Protein AF-A0A2A4ITS2-F1 (afdb_monomer_lite)

Radius of gyration: 36.21 Å; chains: 1; bounding box: 55×31×112 Å

Secondary structure (DSSP, 8-state):
-HHHHHHHHHHHHHHHHHHHHHHS-S--HHHHHHHHHHHHHHHHHHHHHHHHHHHHS---HHHHHHTT-SS-----TT-SS-EEEEEEEETTHHHHHHHHHHHTTSSSEEEEEEEEE-HHHHHHHHHH--TTT-

pLDDT: mean 72.07, std 15.52, range [45.81, 93.12]

Organism: Heliothis virescens (NCBI:txid7102)

Sequence (134 aa):
MKTKSFLLFSTSVFAISIFLIVFHSQPPQSIQSIVTQTHQHIKDFQENLRDVQENHLVQEEQYARLLGLDGRQELWHNTTLPALVTYARGDAHAQAVGFVLAAAKLPYTVLLYNVGLKPYSLGVVSNYCNSSKC

Structure (mmCIF, N/CA/C/O backbone):
data_AF-A0A2A4ITS2-F1
#
_entry.id   AF-A0A2A4ITS2-F1
#
loop_
_atom_site.group_PDB
_atom_site.id
_atom_site.type_symbol
_atom_site.label_atom_id
_atom_si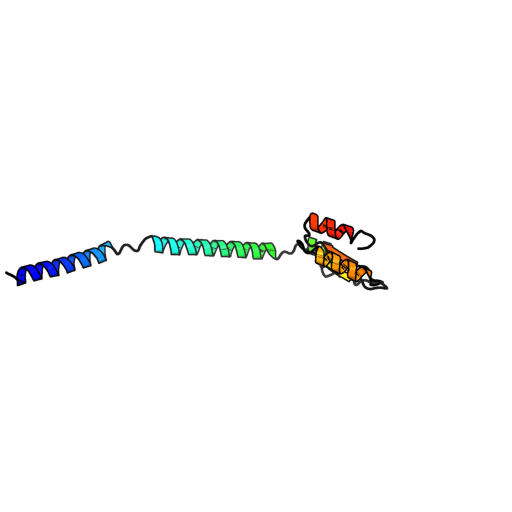te.label_alt_id
_atom_site.label_comp_id
_atom_site.label_asym_id
_atom_site.label_entity_id
_atom_site.label_seq_id
_atom_site.pdbx_PDB_ins_code
_atom_site.Cartn_x
_atom_site.Cartn_y
_atom_site.Cartn_z
_atom_site.occupancy
_atom_site.B_iso_or_equiv
_atom_site.auth_seq_id
_atom_site.auth_comp_id
_atom_site.auth_asym_id
_atom_site.auth_atom_id
_atom_site.pdbx_PDB_model_num
ATOM 1 N N . MET A 1 1 ? -32.119 -7.407 88.720 1.00 53.12 1 MET A N 1
ATOM 2 C CA . MET A 1 1 ? -32.390 -6.444 87.622 1.00 53.12 1 MET A CA 1
ATOM 3 C C . MET A 1 1 ? -31.419 -6.559 86.440 1.00 53.12 1 MET A C 1
ATOM 5 O O . MET A 1 1 ? -31.870 -6.385 85.320 1.00 53.12 1 MET A O 1
ATOM 9 N N . LYS A 1 2 ? -30.134 -6.908 86.636 1.00 57.84 2 LYS A N 1
ATOM 10 C CA . LYS A 1 2 ? -29.120 -6.925 85.558 1.00 57.84 2 LYS A CA 1
ATOM 11 C C . LYS A 1 2 ? -29.331 -7.970 84.441 1.00 57.84 2 LYS A C 1
ATOM 13 O O . LYS A 1 2 ? -29.087 -7.662 83.283 1.00 57.84 2 LYS A O 1
ATOM 18 N N . THR A 1 3 ? -29.835 -9.168 84.746 1.00 62.78 3 THR A N 1
ATOM 19 C CA . THR A 1 3 ? -30.018 -10.238 83.740 1.00 62.78 3 THR A CA 1
ATOM 20 C C . THR A 1 3 ? -31.201 -10.005 82.797 1.00 62.78 3 THR A C 1
ATOM 22 O O . THR A 1 3 ? -31.138 -10.401 81.640 1.00 62.78 3 THR A O 1
ATOM 25 N N . LYS A 1 4 ? -32.252 -9.302 83.247 1.00 65.62 4 LYS A N 1
ATOM 26 C CA . LYS A 1 4 ? -33.430 -8.982 82.420 1.00 65.62 4 LYS A CA 1
ATOM 27 C C . LYS A 1 4 ? -33.102 -7.972 81.312 1.00 65.62 4 LYS A C 1
ATOM 29 O O . LYS A 1 4 ? -33.513 -8.177 80.177 1.00 65.62 4 LYS A O 1
ATOM 34 N N . SER A 1 5 ? -32.308 -6.938 81.609 1.00 69.75 5 SER A N 1
ATOM 35 C CA . SER A 1 5 ? -31.832 -5.996 80.581 1.00 69.75 5 SER A CA 1
ATOM 36 C C . SER A 1 5 ? -30.888 -6.654 79.578 1.00 69.75 5 SER A C 1
ATOM 38 O O . SER A 1 5 ? -30.948 -6.331 78.398 1.00 69.75 5 SER A O 1
ATOM 40 N N . PHE A 1 6 ? -30.053 -7.599 80.018 1.00 73.06 6 PHE A N 1
ATOM 41 C CA . PHE A 1 6 ? -29.128 -8.295 79.122 1.00 73.06 6 PHE A CA 1
ATOM 42 C C . PHE A 1 6 ? -29.864 -9.213 78.133 1.00 73.06 6 PHE A C 1
ATOM 44 O O . PHE A 1 6 ? -29.527 -9.262 76.952 1.00 73.06 6 PHE A O 1
ATOM 51 N N . LEU A 1 7 ? -30.923 -9.883 78.599 1.00 79.25 7 LEU A N 1
ATOM 52 C CA . LEU A 1 7 ? -31.764 -10.756 77.775 1.00 79.25 7 LEU A CA 1
ATOM 53 C C . LEU A 1 7 ? -32.572 -9.950 76.739 1.00 79.25 7 LEU A C 1
ATOM 55 O O . LEU A 1 7 ? -32.652 -10.339 75.575 1.00 79.25 7 LEU A O 1
ATOM 59 N N . LEU A 1 8 ? -33.092 -8.778 77.124 1.00 78.50 8 LEU A N 1
ATOM 60 C CA . LEU A 1 8 ? -33.771 -7.857 76.201 1.00 78.50 8 LEU A CA 1
ATOM 61 C C . LEU A 1 8 ? -32.818 -7.263 75.154 1.00 78.50 8 LEU A C 1
ATOM 63 O O . LEU A 1 8 ? -33.183 -7.122 73.990 1.00 78.50 8 LEU A O 1
ATOM 67 N N . PHE A 1 9 ? -31.580 -6.953 75.542 1.00 82.12 9 PHE A N 1
ATOM 68 C CA . PHE A 1 9 ? -30.589 -6.435 74.603 1.00 82.12 9 PHE A CA 1
ATOM 69 C C . PHE A 1 9 ? -30.161 -7.503 73.588 1.00 82.12 9 PHE A C 1
ATOM 71 O O . PHE A 1 9 ? -30.144 -7.246 72.388 1.00 82.12 9 PHE A O 1
ATOM 78 N N . SER A 1 10 ? -29.892 -8.728 74.052 1.00 83.25 10 SER A N 1
ATOM 79 C CA . SER A 1 10 ? -29.517 -9.844 73.176 1.00 83.25 10 SER A CA 1
ATOM 80 C C . SER A 1 10 ? -30.631 -10.200 72.186 1.00 83.25 10 SER A C 1
ATOM 82 O O . SER A 1 10 ? -30.368 -10.335 70.992 1.00 83.25 10 SER A O 1
ATOM 84 N N . THR A 1 11 ? -31.882 -10.271 72.646 1.00 84.56 11 THR A N 1
ATOM 85 C CA . THR A 1 11 ? -33.031 -10.556 71.768 1.00 84.56 11 THR A CA 1
ATOM 86 C C . THR A 1 11 ? -33.282 -9.445 70.748 1.00 84.56 11 THR A C 1
ATOM 88 O O . THR A 1 11 ? -33.585 -9.749 69.598 1.00 84.56 11 THR A O 1
ATOM 91 N N . SER A 1 12 ? -33.070 -8.178 71.117 1.00 84.75 12 SER A N 1
ATOM 92 C CA . SER A 1 12 ? -33.147 -7.043 70.187 1.00 84.75 12 SER A CA 1
ATOM 93 C C . SER A 1 12 ? -32.093 -7.124 69.076 1.00 84.75 12 SER A C 1
ATOM 95 O O . SER A 1 12 ? -32.421 -6.995 67.897 1.00 84.75 12 SER A O 1
ATOM 97 N N . VAL A 1 13 ? -30.836 -7.432 69.419 1.00 88.38 13 VAL A N 1
ATOM 98 C CA . VAL A 1 13 ? -29.755 -7.584 68.427 1.00 88.38 13 VAL A CA 1
ATOM 99 C C . VAL A 1 13 ? -30.038 -8.747 67.470 1.00 88.38 13 VAL A C 1
ATOM 101 O O . VAL A 1 13 ? -29.841 -8.607 66.261 1.00 88.38 13 VAL A O 1
ATOM 104 N N . PHE A 1 14 ? -30.556 -9.870 67.978 1.00 87.94 14 PHE A N 1
ATOM 105 C CA . PHE A 1 14 ? -30.977 -11.002 67.145 1.00 87.94 14 PHE A CA 1
ATOM 106 C C . PHE A 1 14 ? -32.162 -10.654 66.233 1.00 87.94 14 PHE A C 1
ATOM 108 O O . PHE A 1 14 ? -32.155 -10.998 65.054 1.00 87.94 14 PHE A O 1
ATOM 115 N N . ALA A 1 15 ? -33.158 -9.927 66.738 1.00 86.12 15 ALA A N 1
ATOM 116 C CA . ALA A 1 15 ? -34.300 -9.507 65.932 1.00 86.12 15 ALA A CA 1
ATOM 117 C C . ALA A 1 15 ? -33.880 -8.553 64.803 1.00 86.12 15 ALA A C 1
ATOM 119 O O . ALA A 1 15 ? -34.291 -8.743 63.661 1.00 86.12 15 ALA A O 1
ATOM 120 N N . ILE A 1 16 ? -33.016 -7.575 65.094 1.00 85.94 16 ILE A N 1
ATOM 121 C CA . ILE A 1 16 ? -32.507 -6.617 64.100 1.00 85.94 16 ILE A CA 1
ATOM 122 C C . ILE A 1 16 ? -31.652 -7.323 63.043 1.00 85.94 16 ILE A C 1
ATOM 124 O O . ILE A 1 16 ? -31.780 -7.026 61.861 1.00 85.94 16 ILE A O 1
ATOM 128 N N . SER A 1 17 ? -30.810 -8.280 63.434 1.00 83.12 17 SER A N 1
ATOM 129 C CA . SER A 1 17 ? -29.986 -9.034 62.478 1.00 83.12 17 SER A CA 1
ATOM 130 C C . SER A 1 17 ? -30.824 -9.933 61.565 1.00 83.12 17 SER A C 1
ATOM 132 O O . SER A 1 17 ? -30.581 -9.952 60.360 1.00 83.12 17 SER A O 1
ATOM 134 N N . ILE A 1 18 ? -31.864 -10.593 62.085 1.00 83.81 18 ILE A N 1
ATOM 135 C CA . ILE A 1 18 ? -32.823 -11.340 61.255 1.00 83.81 18 ILE A CA 1
ATOM 136 C C . ILE A 1 18 ? -33.586 -10.391 60.323 1.00 83.81 18 ILE A C 1
ATOM 138 O O . ILE A 1 18 ? -33.736 -10.685 59.139 1.00 83.81 18 ILE A O 1
ATOM 142 N N . PHE A 1 19 ? -34.024 -9.235 60.827 1.00 81.94 19 PHE A N 1
ATOM 143 C CA . PHE A 1 19 ? -34.727 -8.234 60.026 1.00 81.94 19 PHE A CA 1
ATOM 144 C C . PHE A 1 19 ? -33.843 -7.714 58.887 1.00 81.94 19 PHE A C 1
ATOM 146 O O . PHE A 1 19 ? -34.289 -7.646 57.747 1.00 81.94 19 PHE A O 1
ATOM 153 N N . LEU A 1 20 ? -32.564 -7.437 59.154 1.00 78.75 20 LEU A N 1
ATOM 154 C CA . LEU A 1 20 ? -31.613 -7.066 58.111 1.00 78.75 20 LEU A CA 1
ATOM 155 C C . LEU A 1 20 ? -31.426 -8.197 57.099 1.00 78.75 20 LEU A C 1
ATOM 157 O O . LEU A 1 20 ? -31.495 -7.930 55.914 1.00 78.75 20 LEU A O 1
ATOM 161 N N . ILE A 1 21 ? -31.276 -9.458 57.503 1.00 78.88 21 ILE A N 1
ATOM 16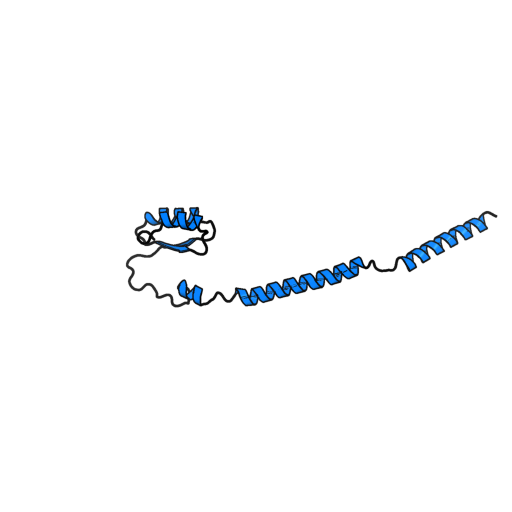2 C CA . ILE A 1 21 ? -31.113 -10.560 56.537 1.00 78.88 21 ILE A CA 1
ATOM 163 C C . ILE A 1 21 ? -32.353 -10.715 55.640 1.00 78.88 21 ILE A C 1
ATOM 165 O O . ILE A 1 21 ? -32.206 -10.895 54.432 1.00 78.88 21 ILE A O 1
ATOM 169 N N . VAL A 1 22 ? -33.562 -10.602 56.198 1.00 73.94 22 VAL A N 1
ATOM 170 C CA . VAL A 1 22 ? -34.829 -10.753 55.454 1.00 73.94 22 VAL A CA 1
ATOM 171 C C . VAL A 1 22 ? -35.117 -9.552 54.545 1.00 73.94 22 VAL A C 1
ATOM 173 O O . VAL A 1 22 ? -35.569 -9.736 53.419 1.00 73.94 22 VAL A O 1
ATOM 176 N N . PHE A 1 23 ? -34.831 -8.324 54.984 1.00 65.62 23 PHE A N 1
ATOM 177 C CA . PHE A 1 23 ? -35.049 -7.126 54.159 1.00 65.62 23 PHE A CA 1
ATOM 178 C C . PHE A 1 23 ? -33.894 -6.835 53.188 1.00 65.62 23 PHE A C 1
ATOM 180 O O . PHE A 1 23 ? -34.109 -6.185 52.168 1.00 65.62 23 PHE A O 1
ATOM 187 N N . HIS A 1 24 ? -32.685 -7.331 53.460 1.00 57.47 24 HIS A N 1
ATOM 188 C CA . HIS A 1 24 ? -31.511 -7.188 52.588 1.00 57.47 24 HIS A CA 1
ATOM 189 C C . HIS A 1 24 ? -31.359 -8.351 51.593 1.00 57.47 24 HIS A C 1
ATOM 191 O O . HIS A 1 24 ? -30.449 -8.337 50.770 1.00 57.47 24 HIS A O 1
ATOM 197 N N . SER A 1 25 ? -32.264 -9.338 51.614 1.00 53.00 25 SER A N 1
ATOM 198 C CA . SER A 1 25 ? -32.375 -10.384 50.585 1.00 53.00 25 SER A CA 1
ATOM 199 C C . SER A 1 25 ? -33.240 -9.955 49.391 1.00 53.00 25 SER A C 1
ATOM 201 O O . SER A 1 25 ? -33.873 -10.773 48.729 1.00 53.00 25 SER A O 1
ATOM 203 N N . GLN A 1 26 ? -33.216 -8.666 49.045 1.00 53.88 26 GLN A N 1
ATOM 204 C CA . GLN A 1 26 ? -33.399 -8.278 47.651 1.00 53.88 26 GLN A CA 1
ATOM 205 C C . GLN A 1 26 ? -32.051 -8.498 46.959 1.00 53.88 26 GLN A C 1
ATOM 207 O O . GLN A 1 26 ? -31.105 -7.775 47.279 1.00 53.88 26 GLN A O 1
ATOM 212 N N . PRO A 1 27 ? -31.905 -9.484 46.048 1.00 54.50 27 PRO A N 1
ATOM 213 C CA . PRO A 1 27 ? -30.703 -9.542 45.233 1.00 54.50 27 PRO A CA 1
ATOM 214 C C . PRO A 1 27 ? -30.554 -8.168 44.569 1.00 54.50 27 PRO A C 1
ATOM 216 O O . PRO A 1 27 ? -31.534 -7.668 44.005 1.00 54.50 27 PRO A O 1
ATOM 219 N N . PRO A 1 28 ? -29.389 -7.511 44.685 1.00 50.19 28 PRO A N 1
ATOM 220 C CA . PRO A 1 28 ? -29.212 -6.193 44.111 1.00 50.19 28 PRO A CA 1
ATOM 221 C C . PRO A 1 28 ? -29.514 -6.307 42.617 1.00 50.19 28 PRO A C 1
ATOM 223 O O . PRO A 1 28 ? -28.876 -7.082 41.900 1.00 50.19 28 PRO A O 1
ATOM 226 N N . GLN A 1 29 ? -30.523 -5.562 42.156 1.00 52.72 29 GLN A N 1
ATOM 227 C CA . GLN A 1 29 ? -31.006 -5.591 40.769 1.00 52.72 29 GLN A CA 1
ATOM 228 C C . GLN A 1 29 ? -29.895 -5.302 39.742 1.00 52.72 29 GLN A C 1
ATOM 230 O O . GLN A 1 29 ? -30.048 -5.603 38.561 1.00 52.72 29 GLN A O 1
ATOM 235 N N . SER A 1 30 ? -28.751 -4.786 40.200 1.00 51.03 30 SER A N 1
ATOM 236 C CA . SER A 1 30 ? -27.536 -4.587 39.418 1.00 51.03 30 SER A CA 1
ATOM 237 C C . SER A 1 30 ? -26.887 -5.883 38.925 1.00 51.03 30 SER A C 1
ATOM 239 O O . SER A 1 30 ? -26.354 -5.890 37.825 1.00 51.03 30 SER A O 1
ATOM 241 N N . ILE A 1 31 ? -26.925 -6.997 39.668 1.00 49.94 31 ILE A N 1
ATOM 242 C CA . ILE A 1 31 ? -26.290 -8.248 39.198 1.00 49.94 31 ILE A CA 1
ATOM 243 C C . ILE A 1 31 ? -27.166 -8.931 38.145 1.00 49.94 31 ILE A C 1
ATOM 245 O O . ILE A 1 31 ? -26.650 -9.490 37.179 1.00 49.94 31 ILE A O 1
ATOM 249 N N . GLN A 1 32 ? -28.491 -8.834 38.282 1.00 48.28 32 GLN A N 1
ATOM 250 C CA . GLN A 1 32 ? -29.410 -9.314 37.253 1.00 48.28 32 GLN A CA 1
ATOM 251 C C . GLN A 1 32 ? -29.277 -8.489 35.972 1.00 48.28 32 GLN A C 1
ATOM 253 O O . GLN A 1 32 ? -29.159 -9.093 34.909 1.00 48.28 32 GLN A O 1
ATOM 258 N N . SER A 1 33 ? -29.187 -7.153 36.066 1.00 54.03 33 SER A N 1
ATOM 259 C CA . SER A 1 33 ? -28.976 -6.309 34.886 1.00 54.03 33 SER A CA 1
ATOM 260 C C . SER A 1 33 ? -27.620 -6.562 34.232 1.00 54.03 33 SER A C 1
ATOM 262 O O . SER A 1 33 ? -27.583 -6.727 33.018 1.00 54.03 33 SER A O 1
ATOM 264 N N . ILE A 1 34 ? -26.534 -6.704 35.004 1.00 54.44 34 ILE A N 1
ATOM 265 C CA . ILE A 1 34 ? -25.200 -7.013 34.469 1.00 54.44 34 ILE A CA 1
ATOM 266 C C . ILE A 1 34 ? -25.228 -8.342 33.709 1.00 54.44 34 ILE A C 1
ATOM 268 O O . ILE A 1 34 ? -24.830 -8.371 32.554 1.00 54.44 34 ILE A O 1
ATOM 272 N N . VAL A 1 35 ? -25.762 -9.427 34.277 1.00 55.12 35 VAL A N 1
ATOM 273 C CA . VAL A 1 35 ? -25.762 -10.733 33.588 1.00 55.12 35 VAL A CA 1
ATOM 274 C C . VAL A 1 35 ? -26.657 -10.729 32.340 1.00 55.12 35 VAL A C 1
ATOM 276 O O . VAL A 1 35 ? -26.285 -11.319 31.324 1.00 55.12 35 VAL A O 1
ATOM 279 N N . THR A 1 36 ? -27.789 -10.018 32.360 1.00 55.25 36 THR A N 1
ATOM 280 C CA . THR A 1 36 ? -28.633 -9.875 31.159 1.00 55.25 36 THR A CA 1
ATOM 281 C C . THR A 1 36 ? -28.006 -8.980 30.091 1.00 55.25 36 THR A C 1
ATOM 283 O O . THR A 1 36 ? -28.105 -9.285 28.903 1.00 55.25 36 THR A O 1
ATOM 286 N N . GLN A 1 37 ? -27.312 -7.917 30.498 1.00 55.22 37 GLN A N 1
ATOM 287 C CA . GLN A 1 37 ? -26.718 -6.939 29.592 1.00 55.22 37 GLN A CA 1
ATOM 288 C C . GLN A 1 37 ? -25.438 -7.493 28.945 1.00 55.22 37 GLN A C 1
ATOM 290 O O . GLN A 1 37 ? -25.229 -7.279 27.753 1.00 55.22 37 GLN A O 1
ATOM 295 N N . THR A 1 38 ? -24.637 -8.307 29.649 1.00 60.34 38 THR A N 1
ATOM 296 C CA . THR A 1 38 ? -23.482 -8.991 29.037 1.00 60.34 38 THR A CA 1
ATOM 297 C C . THR A 1 38 ? -23.908 -10.083 28.054 1.00 60.34 38 THR A C 1
ATOM 299 O O . THR A 1 38 ? -23.253 -10.257 27.030 1.00 60.34 38 THR A O 1
ATOM 302 N N . HIS A 1 39 ? -25.002 -10.813 28.315 1.00 57.56 39 HIS A N 1
ATOM 303 C CA . HIS A 1 39 ? -25.453 -11.873 27.404 1.00 57.56 39 HIS A CA 1
ATOM 304 C C . HIS A 1 39 ? -25.937 -11.312 26.060 1.00 57.56 39 HIS A C 1
ATOM 306 O O . HIS A 1 39 ? -25.603 -11.861 25.012 1.00 57.56 39 HIS A O 1
ATOM 312 N N . GLN A 1 40 ? -26.661 -10.190 26.085 1.00 61.50 40 GLN A N 1
ATOM 313 C CA . GLN A 1 40 ? -27.077 -9.494 24.865 1.00 61.50 40 GLN A CA 1
ATOM 314 C C . GLN A 1 40 ? -25.869 -8.953 24.093 1.00 61.50 40 GLN A C 1
ATOM 316 O O . GL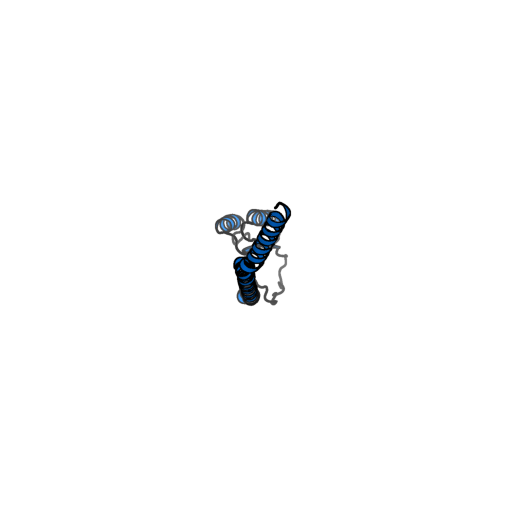N A 1 40 ? -25.757 -9.187 22.896 1.00 61.50 40 GLN A O 1
ATOM 321 N N . HIS A 1 41 ? -24.905 -8.340 24.786 1.00 60.38 41 HIS A N 1
ATOM 322 C CA . HIS A 1 41 ? -23.727 -7.761 24.137 1.00 60.38 41 HIS A CA 1
ATOM 323 C C . HIS A 1 41 ? -22.796 -8.818 23.512 1.00 60.38 41 HIS A C 1
ATOM 325 O O . HIS A 1 41 ? -22.221 -8.590 22.451 1.00 60.38 41 HIS A O 1
ATOM 331 N N . ILE A 1 42 ? -22.663 -9.995 24.137 1.00 71.00 42 ILE A N 1
ATOM 332 C CA . ILE A 1 42 ? -21.896 -11.119 23.572 1.00 71.00 42 ILE A CA 1
ATOM 333 C C . ILE A 1 42 ? -22.609 -11.700 22.349 1.00 71.00 42 ILE A C 1
ATOM 335 O O . ILE A 1 42 ? -21.952 -12.024 21.360 1.00 71.00 42 ILE A O 1
ATOM 339 N N . LYS A 1 43 ? -23.941 -11.814 22.397 1.00 68.56 43 LYS A N 1
ATOM 340 C CA . LYS A 1 43 ? -24.728 -12.339 21.281 1.00 68.56 43 LYS A CA 1
ATOM 341 C C . LYS A 1 43 ? -24.677 -11.406 20.068 1.00 68.56 43 LYS A C 1
ATOM 343 O O . LYS A 1 43 ? -24.380 -11.882 18.979 1.00 68.56 43 LYS A O 1
ATOM 348 N N . ASP A 1 44 ? -24.831 -10.099 20.272 1.00 69.12 44 ASP A N 1
ATOM 349 C CA . ASP A 1 44 ? -24.710 -9.103 19.199 1.00 69.12 44 ASP A CA 1
ATOM 350 C C . ASP A 1 44 ? -23.292 -9.068 18.611 1.00 69.12 44 ASP A C 1
ATOM 352 O O . ASP A 1 44 ? -23.118 -8.932 17.401 1.00 69.12 44 ASP A O 1
ATOM 356 N N . PHE A 1 45 ? -22.250 -9.225 19.435 1.00 70.25 45 PHE A N 1
ATOM 357 C CA . PHE A 1 45 ? -20.872 -9.293 18.938 1.00 70.25 45 PHE A CA 1
ATOM 358 C C . PHE A 1 45 ? -20.618 -10.568 18.122 1.00 70.25 45 PHE A C 1
ATOM 360 O O . PHE A 1 45 ? -19.966 -10.523 17.079 1.00 70.25 45 PHE A O 1
ATOM 367 N N . GLN A 1 46 ? -21.160 -11.703 18.567 1.00 70.56 46 GLN A N 1
ATOM 368 C CA . GLN A 1 46 ? -21.054 -12.971 17.853 1.00 70.56 46 GLN A CA 1
ATOM 369 C C . GLN A 1 46 ? -21.842 -12.955 16.536 1.00 70.56 46 GLN A C 1
ATOM 371 O O . GLN A 1 46 ? -21.336 -13.461 15.537 1.00 70.56 46 GLN A O 1
ATOM 376 N N . GLU A 1 47 ? -23.041 -12.369 16.508 1.00 69.31 47 GLU A N 1
ATOM 377 C CA . GLU A 1 47 ? -23.838 -12.215 15.285 1.00 69.31 47 GLU A CA 1
ATOM 378 C C . GLU A 1 47 ? -23.155 -11.266 14.292 1.00 69.31 47 GLU A C 1
ATOM 380 O O . GLU A 1 47 ? -22.981 -11.647 13.137 1.00 69.31 47 GLU A O 1
ATOM 385 N N . ASN A 1 48 ? -22.628 -10.120 14.742 1.00 64.12 48 ASN A N 1
ATOM 386 C CA . ASN A 1 48 ? -21.853 -9.214 13.884 1.00 64.12 48 ASN A CA 1
ATOM 387 C C . ASN A 1 48 ? -20.588 -9.876 13.316 1.00 64.12 48 ASN A C 1
ATOM 389 O O . ASN A 1 48 ? -20.265 -9.688 12.146 1.00 64.12 48 ASN A O 1
ATOM 393 N N . LEU A 1 49 ? -19.861 -10.667 14.112 1.00 63.03 49 LEU A N 1
ATOM 394 C CA . LEU A 1 49 ? -18.699 -11.401 13.604 1.00 63.03 49 LEU A CA 1
ATOM 395 C C . LEU A 1 49 ? -19.095 -12.516 12.634 1.00 63.03 49 LEU A C 1
ATOM 397 O O . LEU A 1 49 ? -18.353 -12.760 11.687 1.00 63.03 49 LEU A O 1
ATOM 401 N N . ARG A 1 50 ? -20.241 -13.178 12.831 1.00 62.19 50 ARG A N 1
ATOM 402 C CA . ARG A 1 50 ? -20.723 -14.220 11.914 1.00 62.19 50 ARG A CA 1
ATOM 403 C C . ARG A 1 50 ? -21.187 -13.630 10.582 1.00 62.19 50 ARG A C 1
ATOM 405 O O . ARG A 1 50 ? -20.804 -14.160 9.546 1.00 62.19 50 ARG A O 1
ATOM 412 N N . ASP A 1 51 ? -21.888 -12.498 10.609 1.00 58.16 51 ASP A N 1
ATOM 413 C CA . ASP A 1 51 ? -22.262 -11.747 9.403 1.00 58.16 51 ASP A CA 1
ATOM 414 C C . ASP A 1 51 ? -2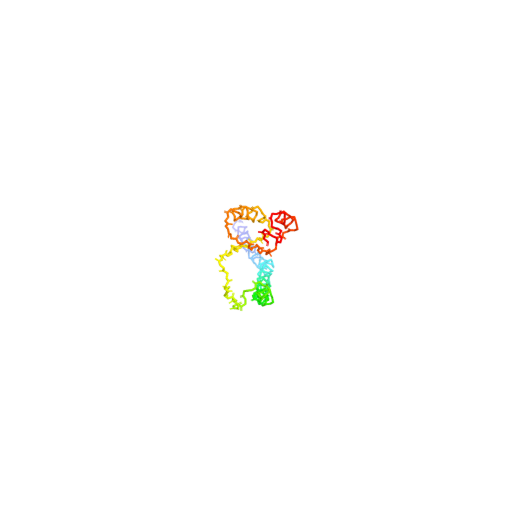1.031 -11.190 8.677 1.00 58.16 51 ASP A C 1
ATOM 416 O O . ASP A 1 51 ? -20.971 -11.215 7.451 1.00 58.16 51 ASP A O 1
ATOM 420 N N . VAL A 1 52 ? -20.007 -10.720 9.396 1.00 56.28 52 VAL A N 1
ATOM 421 C CA . VAL A 1 52 ? -18.740 -10.296 8.777 1.00 56.28 52 VAL A CA 1
ATOM 422 C C . VAL A 1 52 ? -17.964 -11.498 8.231 1.00 56.28 52 VAL A C 1
ATOM 424 O O . VAL A 1 52 ? -17.365 -11.391 7.169 1.00 56.28 52 VAL A O 1
ATOM 427 N N . GLN A 1 53 ? -17.989 -12.660 8.884 1.00 52.53 53 GLN A N 1
ATOM 428 C CA . GLN A 1 53 ? -17.353 -13.875 8.364 1.00 52.53 53 GLN A CA 1
ATOM 429 C C . GLN A 1 53 ? -18.036 -14.362 7.073 1.00 52.53 53 GLN A C 1
ATOM 431 O O . GLN A 1 53 ? -17.343 -14.753 6.132 1.00 52.53 53 GLN A O 1
ATOM 436 N N . GLU A 1 54 ? -19.371 -14.303 7.011 1.00 54.94 54 GLU A N 1
ATOM 437 C CA . GLU A 1 54 ? -20.160 -14.654 5.821 1.00 54.94 54 GLU A CA 1
ATOM 438 C C . GLU A 1 54 ? -20.010 -13.606 4.699 1.00 54.94 54 GLU A C 1
ATOM 440 O O . GLU A 1 54 ? -19.876 -13.981 3.535 1.00 54.94 54 GLU A O 1
ATOM 445 N N . ASN A 1 55 ? -19.921 -12.310 5.024 1.00 51.38 55 ASN A N 1
ATOM 446 C CA . ASN A 1 55 ? -19.807 -11.236 4.027 1.00 51.38 55 ASN A CA 1
ATOM 447 C C . ASN A 1 55 ? -18.362 -10.875 3.619 1.00 51.38 55 ASN A C 1
ATOM 449 O O . ASN A 1 55 ? -18.170 -10.250 2.578 1.00 51.38 55 ASN A O 1
ATOM 453 N N . HIS A 1 56 ? -17.329 -11.245 4.388 1.00 45.81 56 HIS A N 1
ATOM 454 C CA . HIS A 1 56 ? -15.946 -10.798 4.139 1.00 45.81 56 HIS A CA 1
ATOM 455 C C . HIS A 1 56 ? -15.032 -11.862 3.506 1.00 45.81 56 HIS A C 1
ATOM 457 O O . HIS A 1 56 ? -13.919 -11.538 3.087 1.00 45.81 56 HIS A O 1
ATOM 463 N N . LEU A 1 57 ? -15.492 -13.109 3.362 1.00 46.09 57 LEU A N 1
ATOM 464 C CA . LEU A 1 57 ? -14.747 -14.160 2.650 1.00 46.09 57 LEU A CA 1
ATOM 465 C C . LEU A 1 57 ? -15.252 -14.420 1.230 1.00 46.09 57 LEU A C 1
ATOM 467 O O . LEU A 1 57 ? -14.722 -15.282 0.535 1.00 46.09 57 LEU A O 1
ATOM 471 N N . VAL A 1 58 ? -16.202 -13.621 0.751 1.00 48.53 58 VAL A N 1
ATOM 472 C CA . VAL A 1 58 ? -16.392 -13.432 -0.686 1.00 48.53 58 VAL A CA 1
ATOM 473 C C . VAL A 1 58 ? -15.397 -12.357 -1.105 1.00 48.53 58 VAL A C 1
ATOM 475 O O . VAL A 1 58 ? -15.733 -11.189 -1.284 1.00 48.53 58 VAL A O 1
ATOM 478 N N . GLN A 1 59 ? -14.121 -12.740 -1.194 1.00 54.12 59 GLN A N 1
ATOM 479 C CA . GLN A 1 59 ? -13.155 -11.983 -1.978 1.00 54.12 59 GLN A CA 1
ATOM 480 C C . GLN A 1 59 ? -13.710 -11.980 -3.399 1.00 54.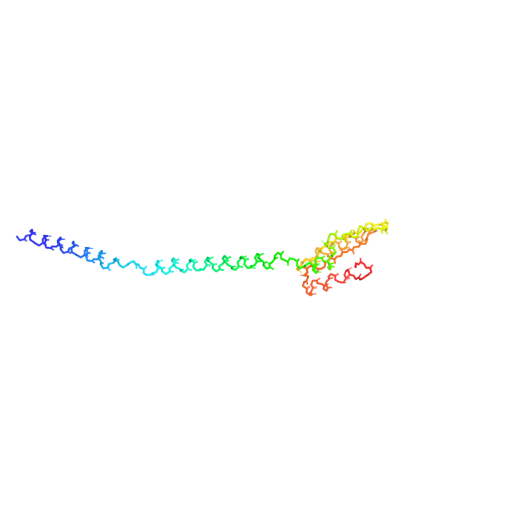12 59 GLN A C 1
ATOM 482 O O . GLN A 1 59 ? -13.595 -12.970 -4.115 1.00 54.12 59 GLN A O 1
ATOM 487 N N . GLU A 1 60 ? -14.431 -10.913 -3.728 1.00 55.31 60 GLU A N 1
ATOM 488 C CA . GLU A 1 60 ? -15.238 -10.803 -4.931 1.00 55.31 60 GLU A CA 1
ATOM 489 C C . GLU A 1 60 ? -14.395 -11.254 -6.125 1.00 55.31 60 GLU A C 1
ATOM 491 O O . GLU A 1 60 ? -13.350 -10.660 -6.412 1.00 55.31 60 GLU A O 1
ATOM 496 N N . GLU A 1 61 ? -14.808 -12.340 -6.788 1.00 58.19 61 GLU A N 1
ATOM 497 C CA . GLU A 1 61 ? -14.038 -12.942 -7.883 1.00 58.19 61 GLU A CA 1
ATOM 498 C C . GLU A 1 61 ? -13.689 -11.908 -8.956 1.00 58.19 61 GLU A C 1
ATOM 500 O O . GLU A 1 61 ? -12.686 -12.051 -9.646 1.00 58.19 61 GLU A O 1
ATOM 505 N N . GLN A 1 62 ? -14.475 -10.833 -9.074 1.00 60.12 62 GLN A N 1
ATOM 506 C CA . GLN A 1 62 ? -14.181 -9.710 -9.954 1.00 60.12 62 GLN A CA 1
ATOM 507 C C . GLN A 1 62 ? -12.838 -9.036 -9.656 1.00 60.12 62 GLN A C 1
ATOM 509 O O . GLN A 1 62 ? -12.098 -8.735 -10.590 1.00 60.12 62 GLN A O 1
ATOM 514 N N . TYR A 1 63 ? -12.474 -8.843 -8.385 1.00 57.19 63 TYR A N 1
ATOM 515 C CA . TYR A 1 63 ? -11.192 -8.240 -8.026 1.00 57.19 63 TYR A CA 1
ATOM 516 C C . TYR A 1 63 ? -10.055 -9.242 -8.184 1.00 57.19 63 TYR A C 1
ATOM 518 O O . TYR A 1 63 ? -8.977 -8.866 -8.634 1.00 57.19 63 TYR A O 1
ATOM 526 N N . ALA A 1 64 ? -10.297 -10.522 -7.888 1.00 61.75 64 ALA A N 1
ATOM 527 C CA . ALA A 1 64 ? -9.326 -11.577 -8.166 1.00 61.75 64 ALA A CA 1
ATOM 528 C C . ALA A 1 64 ? -9.050 -11.707 -9.677 1.00 61.75 64 ALA A C 1
ATOM 530 O O . ALA A 1 64 ? -7.892 -11.818 -10.069 1.00 61.75 64 ALA A O 1
ATOM 531 N N . ARG A 1 65 ? -10.080 -11.592 -10.526 1.00 63.19 65 ARG A N 1
ATOM 532 C CA . ARG A 1 65 ? -9.962 -11.564 -11.995 1.00 63.19 65 ARG A CA 1
ATOM 533 C C . ARG A 1 65 ? -9.249 -10.312 -12.498 1.00 63.19 65 ARG A C 1
ATOM 535 O O . ARG A 1 65 ? -8.355 -10.429 -13.327 1.00 63.19 65 ARG A O 1
ATOM 542 N N . LEU A 1 66 ? -9.582 -9.128 -11.974 1.00 57.78 66 LEU A N 1
ATOM 543 C CA . LEU A 1 66 ? -8.878 -7.878 -12.303 1.00 57.78 66 LEU A CA 1
ATOM 544 C C . LEU A 1 66 ? -7.387 -7.935 -11.935 1.00 57.78 66 LEU A C 1
ATOM 546 O O . LEU A 1 66 ? -6.563 -7.330 -12.615 1.00 57.78 66 LEU A O 1
ATOM 550 N N . LEU A 1 67 ? -7.042 -8.665 -10.871 1.00 62.09 67 LEU A N 1
ATOM 551 C CA . LEU A 1 67 ? -5.666 -8.872 -10.415 1.00 62.09 67 LEU A CA 1
ATOM 552 C C . LEU A 1 67 ? -4.975 -10.089 -11.063 1.00 62.09 67 LEU A C 1
ATOM 554 O O . LEU A 1 67 ? -3.802 -10.320 -10.779 1.00 62.09 67 LEU A O 1
ATOM 558 N N . GLY A 1 68 ? -5.663 -10.864 -11.913 1.00 57.25 68 GLY A N 1
ATOM 559 C CA . GLY A 1 68 ? -5.111 -12.066 -12.562 1.00 57.25 68 GLY A CA 1
ATOM 560 C C . GLY A 1 68 ? -4.826 -13.236 -11.608 1.00 57.25 68 GLY A C 1
ATOM 561 O O . GLY A 1 68 ? -3.956 -14.063 -11.873 1.00 57.25 68 GLY A O 1
ATOM 562 N N . LEU A 1 69 ? -5.520 -13.287 -10.468 1.00 59.09 69 LEU A N 1
ATOM 563 C CA . LEU A 1 69 ? -5.379 -14.304 -9.418 1.00 59.09 69 LEU A CA 1
ATOM 564 C C . LEU A 1 69 ? -6.410 -15.444 -9.547 1.00 59.09 69 LEU A C 1
ATOM 566 O O . LEU A 1 69 ? -6.487 -16.302 -8.672 1.00 59.09 69 LEU A O 1
ATOM 570 N N . ASP A 1 70 ? -7.206 -15.472 -10.619 1.00 66.44 70 ASP A N 1
ATOM 571 C CA . ASP A 1 70 ? -8.331 -16.395 -10.847 1.00 66.44 70 ASP A CA 1
ATOM 572 C C . ASP A 1 70 ? -7.908 -17.805 -11.312 1.00 66.44 70 ASP A C 1
ATOM 574 O O . ASP A 1 70 ? -8.691 -18.539 -11.916 1.00 66.44 70 ASP A O 1
ATOM 578 N N . GLY A 1 71 ? -6.660 -18.204 -11.052 1.00 57.25 71 GLY A N 1
ATOM 579 C CA . GLY A 1 71 ? -6.121 -19.517 -11.428 1.00 57.25 71 GLY A CA 1
ATOM 580 C C . GLY A 1 71 ? -5.890 -19.695 -12.931 1.00 57.25 71 GLY A C 1
ATOM 581 O O . GLY A 1 71 ? -5.202 -20.633 -13.333 1.00 57.25 71 GLY A O 1
ATOM 582 N N . ARG A 1 72 ? -6.362 -18.759 -13.762 1.00 52.06 72 ARG A N 1
ATOM 583 C CA . ARG A 1 72 ? -5.903 -18.561 -15.138 1.00 52.06 72 ARG A CA 1
ATOM 584 C C . ARG A 1 72 ? -4.649 -17.700 -15.103 1.00 52.06 72 ARG A C 1
ATOM 586 O O . ARG A 1 72 ? -4.594 -16.615 -15.671 1.00 52.06 72 ARG A O 1
ATOM 593 N N . GLN A 1 73 ? -3.616 -18.200 -14.427 1.00 51.47 73 GLN A N 1
ATOM 594 C CA . GLN A 1 73 ? -2.274 -17.771 -14.777 1.00 51.47 73 GLN A CA 1
ATOM 595 C C . GLN A 1 73 ? -2.078 -18.205 -16.226 1.00 51.47 73 GLN A C 1
ATOM 597 O O . GLN A 1 73 ? -1.783 -19.366 -16.504 1.00 51.47 73 GLN A O 1
ATOM 602 N N . GLU A 1 74 ? -2.286 -17.274 -17.154 1.00 49.69 74 GLU A N 1
ATOM 603 C CA . GLU A 1 74 ? -1.556 -17.282 -18.410 1.00 49.69 74 GLU A CA 1
ATOM 604 C C . GLU A 1 74 ? -0.088 -17.355 -17.986 1.00 49.69 74 GLU A C 1
ATOM 606 O O . GLU A 1 74 ? 0.519 -16.354 -17.593 1.00 49.69 74 GLU A O 1
ATOM 611 N N . LEU A 1 75 ? 0.446 -18.581 -17.931 1.00 52.66 75 LEU A N 1
ATOM 612 C CA . LEU A 1 75 ? 1.874 -18.824 -17.849 1.00 52.66 75 LEU A CA 1
ATOM 613 C C . LEU A 1 75 ? 2.455 -17.914 -18.913 1.00 52.66 75 LEU A C 1
ATOM 615 O O . LEU A 1 75 ? 2.088 -18.037 -20.076 1.00 52.66 75 LEU A O 1
ATOM 619 N N . TRP A 1 76 ? 3.254 -16.938 -18.499 1.00 53.47 76 TRP A N 1
ATOM 620 C CA . TRP A 1 76 ? 3.863 -15.985 -19.409 1.00 53.47 76 TRP A CA 1
ATOM 621 C C . TRP A 1 76 ? 4.632 -16.765 -20.481 1.00 53.47 76 TRP A C 1
ATOM 623 O O . TRP A 1 76 ? 5.755 -17.223 -20.273 1.00 53.47 76 TRP A O 1
ATOM 633 N N . HIS A 1 77 ? 3.984 -16.988 -21.618 1.00 47.09 77 HIS A N 1
ATOM 634 C CA . HIS A 1 77 ? 4.536 -17.727 -22.731 1.00 47.09 77 HIS A CA 1
ATOM 635 C C . HIS A 1 77 ? 5.250 -16.702 -23.607 1.00 47.09 77 HIS A C 1
ATOM 637 O O . HIS A 1 77 ? 4.637 -15.754 -24.087 1.00 47.09 77 HIS A O 1
ATOM 643 N N . ASN A 1 78 ? 6.559 -16.892 -23.792 1.00 49.75 78 ASN A N 1
ATOM 644 C CA . ASN A 1 78 ? 7.462 -15.989 -24.513 1.00 49.75 78 ASN A CA 1
ATOM 645 C C . ASN A 1 78 ? 7.764 -14.645 -23.828 1.00 49.75 78 ASN A C 1
ATOM 647 O O . ASN A 1 78 ? 7.672 -13.597 -24.466 1.00 49.75 78 ASN A O 1
ATOM 651 N N . THR A 1 79 ? 8.243 -14.652 -22.580 1.00 54.56 79 THR A N 1
ATOM 652 C CA . THR A 1 79 ? 9.087 -13.537 -22.112 1.00 54.56 79 THR A CA 1
ATOM 653 C C . THR A 1 79 ? 10.529 -14.004 -22.013 1.00 54.56 79 THR A C 1
ATOM 655 O O . THR A 1 79 ? 10.849 -15.005 -21.380 1.00 54.56 79 THR A O 1
ATOM 658 N N . THR A 1 80 ? 11.426 -13.307 -22.702 1.00 62.12 80 THR A N 1
ATOM 659 C CA . THR A 1 80 ? 12.863 -13.610 -22.680 1.00 62.12 80 THR A CA 1
ATOM 660 C C . THR A 1 80 ? 13.519 -13.196 -21.361 1.00 62.12 80 THR A C 1
ATOM 662 O O . THR A 1 80 ? 14.649 -13.595 -21.089 1.00 62.12 80 THR A O 1
ATOM 665 N N . LEU A 1 81 ? 12.816 -12.408 -20.537 1.00 65.25 81 LEU A N 1
ATOM 666 C CA . LEU A 1 81 ? 13.281 -11.869 -19.264 1.00 65.25 81 LEU A CA 1
ATOM 667 C C . LEU A 1 81 ? 12.166 -11.969 -18.200 1.00 65.25 81 LEU A C 1
ATOM 669 O O . LEU A 1 81 ? 10.993 -11.753 -18.528 1.00 65.25 81 LEU A O 1
ATOM 673 N N . PRO A 1 82 ? 12.502 -12.299 -16.939 1.00 75.00 82 PRO A N 1
ATOM 674 C CA . PRO A 1 82 ? 11.549 -12.326 -15.832 1.00 75.00 82 PRO A CA 1
ATOM 675 C C . PRO A 1 82 ? 11.116 -10.909 -15.421 1.00 75.00 82 PRO A C 1
ATOM 677 O O . PRO A 1 82 ? 11.877 -9.951 -15.563 1.00 75.00 82 PRO A O 1
ATOM 680 N N . ALA A 1 83 ? 9.902 -10.787 -14.876 1.00 80.38 83 ALA A N 1
ATOM 681 C CA . ALA A 1 83 ? 9.385 -9.548 -14.297 1.00 80.38 83 ALA A CA 1
ATOM 682 C C . ALA A 1 83 ? 9.382 -9.608 -12.763 1.00 80.38 83 ALA A C 1
ATOM 684 O O . ALA A 1 83 ? 9.068 -10.635 -12.159 1.00 80.38 83 ALA A O 1
ATOM 685 N N . LEU A 1 84 ? 9.727 -8.488 -12.134 1.00 85.06 84 LEU A N 1
ATOM 686 C CA . LEU A 1 84 ? 9.723 -8.309 -10.689 1.00 85.06 84 LEU A CA 1
ATOM 687 C C . LEU A 1 84 ? 8.373 -7.743 -10.261 1.00 85.06 84 LEU A C 1
ATOM 689 O O . LEU A 1 84 ? 8.042 -6.603 -10.577 1.00 85.06 84 LEU A O 1
ATOM 693 N N . VAL A 1 85 ? 7.604 -8.538 -9.525 1.00 88.12 85 VAL A N 1
ATOM 694 C CA . VAL A 1 85 ? 6.261 -8.170 -9.078 1.00 88.12 85 VAL A CA 1
ATOM 695 C C . VAL A 1 85 ? 6.276 -7.873 -7.585 1.00 88.12 85 VAL A C 1
ATOM 697 O O . VAL A 1 85 ? 6.776 -8.672 -6.794 1.00 88.12 85 VAL A O 1
ATOM 700 N N . THR A 1 86 ? 5.710 -6.738 -7.184 1.00 90.25 86 THR A N 1
ATOM 701 C CA . THR A 1 86 ? 5.483 -6.417 -5.771 1.00 90.25 86 THR A CA 1
ATOM 702 C C . THR A 1 86 ? 4.194 -5.622 -5.586 1.00 90.25 86 THR A C 1
ATOM 704 O O . THR A 1 86 ? 3.554 -5.207 -6.553 1.00 90.25 86 THR A O 1
ATOM 707 N N . TYR A 1 87 ? 3.800 -5.401 -4.336 1.00 91.19 87 TYR A N 1
ATOM 708 C CA . TYR A 1 87 ? 2.614 -4.633 -3.988 1.00 91.19 87 TYR A CA 1
ATOM 709 C C . TYR A 1 87 ? 2.929 -3.548 -2.958 1.00 91.19 87 TYR A C 1
ATOM 711 O O . TYR A 1 87 ? 3.856 -3.668 -2.156 1.00 91.19 87 TYR A O 1
ATOM 719 N N . ALA A 1 88 ? 2.119 -2.493 -2.953 1.00 91.44 88 ALA A N 1
ATOM 720 C CA . ALA A 1 88 ? 2.175 -1.429 -1.963 1.00 91.44 88 ALA A CA 1
ATOM 721 C C . ALA A 1 88 ? 0.791 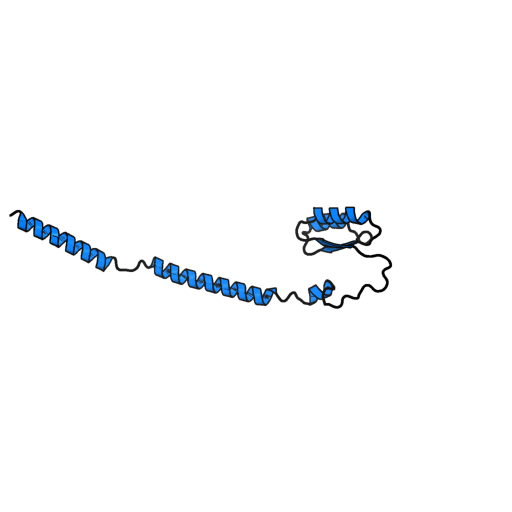-1.195 -1.347 1.00 91.44 88 ALA A C 1
ATOM 723 O O . ALA A 1 88 ? -0.227 -1.202 -2.043 1.00 91.44 88 ALA A O 1
ATOM 724 N N . ARG A 1 89 ? 0.749 -0.995 -0.026 1.00 91.38 89 ARG A N 1
ATOM 725 C CA . ARG A 1 89 ? -0.491 -0.875 0.755 1.00 91.38 89 ARG A CA 1
ATOM 726 C C . ARG A 1 89 ? -0.405 0.274 1.757 1.00 91.38 89 ARG A C 1
ATOM 728 O O . ARG A 1 89 ? 0.625 0.451 2.406 1.00 91.38 89 ARG A O 1
ATOM 735 N N . GLY A 1 90 ? -1.495 1.022 1.927 1.00 90.75 90 GLY A N 1
ATOM 736 C CA . GLY A 1 90 ? -1.604 2.072 2.941 1.00 90.75 90 GLY A CA 1
ATOM 737 C C . GLY A 1 90 ? -0.592 3.203 2.736 1.00 90.75 90 GLY A C 1
ATOM 738 O O . GLY A 1 90 ? -0.644 3.913 1.733 1.00 90.75 90 GLY A O 1
ATOM 739 N N . ASP A 1 91 ? 0.329 3.364 3.690 1.00 90.94 91 ASP A N 1
ATOM 740 C CA . ASP A 1 91 ? 1.381 4.395 3.674 1.00 90.94 91 ASP A CA 1
ATOM 741 C C . ASP A 1 91 ? 2.787 3.842 3.404 1.00 90.94 91 ASP A C 1
ATOM 743 O O . ASP A 1 91 ? 3.784 4.529 3.610 1.00 90.94 91 ASP A O 1
ATOM 747 N N . ALA A 1 92 ? 2.886 2.620 2.876 1.00 91.12 92 ALA A N 1
ATOM 748 C CA . ALA A 1 92 ? 4.141 1.949 2.529 1.00 91.12 92 ALA A CA 1
ATOM 749 C C . ALA A 1 92 ? 4.882 2.549 1.305 1.00 91.12 92 ALA A C 1
ATOM 751 O O . ALA A 1 92 ? 5.607 1.842 0.602 1.00 91.12 92 ALA A O 1
ATOM 752 N N . HIS A 1 93 ? 4.726 3.846 1.015 1.00 91.88 93 HIS A N 1
ATOM 753 C CA . HIS A 1 93 ? 5.320 4.474 -0.172 1.00 91.88 93 HIS A CA 1
ATOM 754 C C . HIS A 1 93 ? 6.853 4.444 -0.146 1.00 91.88 93 HIS A C 1
ATOM 756 O O . HIS A 1 93 ? 7.468 4.215 -1.180 1.00 91.88 93 HIS A O 1
ATOM 762 N N . ALA A 1 94 ? 7.485 4.602 1.023 1.00 93.00 94 ALA A N 1
ATOM 763 C CA . ALA A 1 94 ? 8.946 4.574 1.133 1.00 93.00 94 ALA A CA 1
ATOM 764 C C . ALA A 1 94 ? 9.538 3.210 0.730 1.00 93.00 94 ALA A C 1
ATOM 766 O O . ALA A 1 94 ? 10.558 3.143 0.048 1.00 93.00 94 ALA A O 1
ATOM 767 N N . GLN A 1 95 ? 8.868 2.121 1.113 1.00 93.12 95 GLN A N 1
ATOM 768 C CA . GLN A 1 95 ? 9.275 0.751 0.787 1.00 93.12 95 GLN A CA 1
ATOM 769 C C . GLN A 1 95 ? 9.062 0.463 -0.700 1.00 93.12 95 GLN A C 1
ATOM 771 O O . GLN A 1 95 ? 9.946 -0.090 -1.351 1.00 93.12 95 GLN A O 1
ATOM 776 N N . ALA A 1 96 ? 7.927 0.906 -1.248 1.00 92.44 96 ALA A N 1
ATOM 777 C CA . ALA A 1 96 ? 7.630 0.794 -2.670 1.00 92.44 96 ALA A CA 1
ATOM 778 C C . ALA A 1 96 ? 8.668 1.541 -3.523 1.00 92.44 96 ALA A C 1
ATOM 780 O O . ALA A 1 96 ? 9.241 0.968 -4.445 1.00 92.44 96 ALA A O 1
ATOM 781 N N . VAL A 1 97 ? 8.989 2.789 -3.168 1.00 92.75 97 VAL A N 1
ATOM 782 C CA . VAL A 1 97 ? 10.019 3.579 -3.860 1.00 92.75 97 VAL A CA 1
ATOM 783 C C . VAL A 1 97 ? 11.398 2.930 -3.727 1.00 92.75 97 VAL A C 1
ATOM 785 O O . VAL A 1 97 ? 12.116 2.817 -4.719 1.00 92.75 97 VAL A O 1
ATOM 788 N N . GLY A 1 98 ? 11.765 2.450 -2.535 1.00 92.50 98 GLY A N 1
ATOM 789 C CA . GLY A 1 98 ? 13.029 1.743 -2.316 1.00 92.50 98 GLY A CA 1
ATOM 790 C C . GLY A 1 98 ? 13.167 0.493 -3.187 1.00 92.50 98 GLY A C 1
ATOM 791 O O . GLY A 1 98 ? 14.219 0.276 -3.789 1.00 92.50 98 GLY A O 1
ATOM 792 N N . PHE A 1 99 ? 12.091 -0.286 -3.317 1.00 92.25 99 PHE A N 1
ATOM 793 C CA . PHE A 1 99 ? 12.047 -1.441 -4.209 1.00 92.25 99 PHE A CA 1
ATOM 794 C C . PHE A 1 99 ? 12.234 -1.037 -5.672 1.00 92.25 99 PHE A C 1
ATOM 796 O O . PHE A 1 99 ? 13.082 -1.608 -6.349 1.00 92.25 99 PHE A O 1
ATOM 803 N N . VAL A 1 100 ? 11.503 -0.026 -6.147 1.00 90.62 100 VAL A N 1
ATOM 804 C CA . VAL A 1 100 ? 11.592 0.459 -7.536 1.00 90.62 100 VAL A CA 1
ATOM 805 C C . VAL A 1 100 ? 13.006 0.946 -7.861 1.00 90.62 100 VAL A C 1
ATOM 807 O O . VAL A 1 100 ? 13.564 0.585 -8.894 1.00 90.62 100 VAL A O 1
ATOM 810 N N . LEU A 1 101 ? 13.630 1.704 -6.957 1.00 90.56 101 LEU A N 1
ATOM 811 C CA . LEU A 1 101 ? 15.006 2.182 -7.126 1.00 90.56 101 LEU A CA 1
ATOM 812 C C . LEU A 1 101 ? 16.038 1.045 -7.115 1.00 90.56 101 LEU A C 1
ATOM 814 O O . LEU A 1 101 ? 17.040 1.115 -7.830 1.00 90.56 101 LEU A O 1
ATOM 818 N N . ALA A 1 102 ? 15.821 0.007 -6.307 1.00 89.62 102 ALA A N 1
ATOM 819 C CA . ALA A 1 102 ? 16.679 -1.174 -6.293 1.00 89.62 102 ALA A CA 1
ATOM 820 C C . ALA A 1 102 ? 16.507 -2.005 -7.573 1.00 89.62 102 ALA A C 1
ATOM 822 O O . ALA A 1 102 ? 17.496 -2.417 -8.179 1.00 89.62 102 ALA A O 1
ATOM 823 N N . ALA A 1 103 ? 15.263 -2.197 -8.008 1.00 86.69 103 ALA A N 1
ATOM 824 C CA . ALA A 1 103 ? 14.909 -2.971 -9.187 1.00 86.69 103 ALA A CA 1
ATOM 825 C C . ALA A 1 103 ? 15.327 -2.285 -10.496 1.00 86.69 103 ALA A C 1
ATOM 827 O O . ALA A 1 103 ? 15.716 -2.975 -11.430 1.00 86.69 103 ALA A O 1
ATOM 828 N N . ALA A 1 104 ? 15.381 -0.949 -10.541 1.00 84.00 104 ALA A N 1
ATOM 829 C CA . ALA A 1 104 ? 15.893 -0.190 -11.688 1.00 84.00 104 ALA A CA 1
ATOM 830 C C . ALA A 1 104 ? 17.371 -0.481 -12.026 1.00 84.00 104 ALA A C 1
ATOM 832 O O . ALA A 1 104 ? 17.839 -0.128 -13.107 1.00 84.00 104 ALA A O 1
ATOM 833 N N . LYS A 1 105 ? 18.126 -1.112 -11.113 1.00 84.06 105 LYS A N 1
ATOM 834 C CA . LYS A 1 105 ? 19.505 -1.572 -11.362 1.00 84.06 105 LYS A CA 1
ATOM 835 C C . LYS A 1 105 ? 19.563 -2.925 -12.075 1.00 84.06 105 LYS A C 1
ATOM 837 O O . LYS A 1 105 ? 20.649 -3.371 -12.437 1.00 84.06 105 LYS A O 1
ATOM 842 N N . LEU A 1 106 ? 18.424 -3.595 -12.216 1.00 79.94 106 LEU A N 1
ATOM 843 C CA . LEU A 1 106 ? 18.299 -4.913 -12.818 1.00 79.94 106 LEU A CA 1
ATOM 844 C C . LEU A 1 106 ? 17.657 -4.779 -14.207 1.00 79.94 106 LEU A C 1
ATOM 846 O O . LEU A 1 106 ? 16.817 -3.905 -14.410 1.00 79.94 106 LEU A O 1
ATOM 850 N N . PRO A 1 107 ? 18.007 -5.645 -15.173 1.00 79.31 107 PRO A N 1
ATOM 851 C CA . PRO A 1 107 ? 17.453 -5.610 -16.527 1.00 79.31 107 PRO A CA 1
ATOM 852 C C . PRO A 1 107 ? 16.064 -6.277 -16.593 1.00 79.31 107 PRO A C 1
ATOM 854 O O . PRO A 1 107 ? 15.777 -7.030 -17.521 1.00 79.31 107 PRO A O 1
ATOM 857 N N . TYR A 1 108 ? 15.222 -6.052 -15.582 1.00 79.25 108 TYR A N 1
ATOM 858 C CA . TYR A 1 108 ? 13.914 -6.689 -15.431 1.00 79.25 108 TYR A CA 1
ATOM 859 C C . TYR A 1 108 ? 12.811 -5.638 -15.356 1.00 79.25 108 TYR A C 1
ATOM 861 O O . TYR A 1 108 ? 12.980 -4.587 -14.738 1.00 79.25 108 TYR A O 1
ATOM 869 N N . THR A 1 109 ? 11.661 -5.938 -15.956 1.00 80.69 109 THR A N 1
ATOM 870 C CA . THR A 1 109 ? 10.466 -5.095 -15.845 1.00 80.69 109 THR A CA 1
ATOM 871 C C . THR A 1 109 ? 9.894 -5.186 -14.435 1.00 80.69 109 THR A C 1
ATOM 873 O O . THR A 1 109 ? 9.834 -6.271 -13.858 1.00 80.69 109 THR A O 1
ATOM 876 N N . VAL A 1 110 ? 9.455 -4.054 -13.887 1.00 85.50 110 VAL A N 1
ATOM 877 C CA . VAL A 1 110 ? 8.860 -3.970 -12.550 1.00 85.50 110 VAL A CA 1
ATOM 878 C C . VAL A 1 110 ? 7.357 -3.768 -12.664 1.00 85.50 110 VAL A C 1
ATOM 880 O O . VAL A 1 110 ? 6.907 -2.868 -13.362 1.00 85.50 110 VAL A O 1
ATOM 883 N N . LEU A 1 111 ? 6.588 -4.579 -11.944 1.00 87.25 111 LEU A N 1
ATOM 884 C CA . LEU A 1 111 ? 5.139 -4.457 -11.804 1.00 87.25 111 LEU A CA 1
ATOM 885 C C . LEU A 1 111 ? 4.818 -4.166 -10.336 1.00 87.25 111 LEU A C 1
ATOM 887 O O . LEU A 1 111 ? 5.095 -4.982 -9.454 1.00 87.25 111 LEU A O 1
ATOM 891 N N . LEU A 1 112 ? 4.245 -2.992 -10.072 1.00 89.00 112 LEU A N 1
ATOM 892 C CA . LEU A 1 112 ? 3.893 -2.540 -8.729 1.00 89.00 112 LEU A CA 1
ATOM 893 C C . LEU A 1 112 ? 2.374 -2.432 -8.582 1.00 89.00 112 LEU A C 1
ATOM 895 O O . LEU A 1 112 ? 1.754 -1.497 -9.085 1.00 89.00 112 LEU A O 1
ATOM 899 N N . TYR A 1 113 ? 1.775 -3.359 -7.839 1.00 89.50 113 TYR A N 1
ATOM 900 C CA . TYR A 1 113 ? 0.341 -3.339 -7.568 1.00 89.50 113 TYR A CA 1
ATOM 901 C C . TYR A 1 113 ? -0.007 -2.372 -6.437 1.00 89.50 113 TYR A C 1
ATOM 903 O O . TYR A 1 113 ? 0.511 -2.461 -5.321 1.00 89.50 113 TYR A O 1
ATOM 911 N N . ASN A 1 114 ? -0.948 -1.472 -6.706 1.00 90.38 114 ASN A N 1
ATOM 912 C CA . ASN A 1 114 ? -1.536 -0.610 -5.692 1.00 90.38 114 ASN A CA 1
ATOM 913 C C . ASN A 1 114 ? -2.701 -1.328 -4.988 1.00 90.38 114 ASN A C 1
ATOM 915 O O . ASN A 1 114 ? -3.767 -1.498 -5.573 1.00 90.38 114 ASN A O 1
ATOM 919 N N . VAL A 1 115 ? -2.523 -1.695 -3.716 1.00 91.25 115 VAL A N 1
ATOM 920 C CA . VAL A 1 115 ? -3.520 -2.412 -2.890 1.00 91.25 115 VAL A CA 1
ATOM 921 C C . VAL A 1 115 ? -4.133 -1.477 -1.833 1.00 91.25 115 VAL A C 1
ATOM 923 O O . VAL A 1 115 ? -4.409 -1.873 -0.700 1.00 91.25 115 VAL A O 1
ATOM 926 N N . GLY A 1 116 ? -4.305 -0.198 -2.178 1.00 88.38 116 GLY A N 1
ATOM 927 C CA . GLY A 1 116 ? -4.912 0.813 -1.303 1.00 88.38 116 GLY A CA 1
ATOM 928 C C . GLY A 1 116 ? -3.911 1.817 -0.736 1.00 88.38 116 GLY A C 1
ATOM 929 O O . GLY A 1 116 ? -3.906 2.086 0.466 1.00 88.38 116 GLY A O 1
ATOM 930 N N . LEU A 1 117 ? -3.030 2.349 -1.581 1.00 89.12 117 LEU A N 1
ATOM 931 C CA . LEU A 1 117 ? -2.211 3.515 -1.265 1.00 89.12 117 LEU A CA 1
ATOM 932 C C . LEU A 1 117 ? -3.094 4.751 -1.077 1.00 89.12 117 LEU A C 1
ATOM 934 O O . LEU A 1 117 ? -4.003 5.010 -1.867 1.00 89.12 117 LEU A O 1
ATOM 938 N N . LYS A 1 118 ? -2.783 5.558 -0.059 1.00 92.31 118 LYS A N 1
ATOM 939 C CA . LYS A 1 118 ? -3.410 6.878 0.106 1.00 92.31 118 LYS A CA 1
ATOM 940 C C . LYS A 1 118 ? -3.033 7.810 -1.058 1.00 92.31 118 LYS A C 1
ATOM 942 O O . LYS A 1 118 ? -1.948 7.645 -1.613 1.00 92.31 118 LYS A O 1
ATOM 947 N N . PRO A 1 119 ? -3.839 8.840 -1.383 1.00 91.50 119 PRO A N 1
ATOM 948 C CA . PRO A 1 119 ? -3.567 9.743 -2.509 1.00 91.50 119 PRO A CA 1
ATOM 949 C C . PRO A 1 119 ? -2.170 10.378 -2.483 1.00 91.50 119 PRO A C 1
ATOM 951 O O . PRO A 1 119 ? -1.498 10.435 -3.508 1.00 91.50 119 PRO A O 1
ATOM 954 N N . TYR A 1 120 ? -1.697 10.787 -1.300 1.00 92.62 120 TYR A N 1
ATOM 955 C CA . TYR A 1 120 ? -0.336 11.299 -1.121 1.00 92.62 120 TYR A CA 1
ATOM 956 C C . TYR A 1 120 ? 0.721 10.240 -1.463 1.00 92.62 120 TYR A C 1
ATOM 958 O O . TYR A 1 120 ? 1.588 10.465 -2.302 1.00 92.62 120 TYR A O 1
ATOM 966 N N . SER A 1 121 ? 0.607 9.057 -0.855 1.00 91.31 121 SER A N 1
ATOM 967 C CA . SER A 1 121 ? 1.502 7.917 -1.067 1.00 91.31 121 SER A CA 1
ATOM 968 C C . SER A 1 121 ? 1.520 7.465 -2.536 1.00 91.31 121 SER A C 1
ATOM 970 O O . SER A 1 121 ? 2.583 7.155 -3.069 1.00 91.31 121 SER A O 1
ATOM 972 N N . LEU A 1 122 ? 0.369 7.490 -3.214 1.00 90.88 122 LEU A N 1
ATOM 973 C CA . LEU A 1 122 ? 0.245 7.211 -4.644 1.00 90.88 122 LEU A CA 1
ATOM 974 C C . LEU A 1 122 ? 0.946 8.269 -5.499 1.00 90.88 122 LEU A C 1
ATOM 976 O O . LEU A 1 122 ? 1.682 7.906 -6.411 1.00 90.88 122 LEU A O 1
ATOM 980 N N . GLY A 1 123 ? 0.775 9.555 -5.183 1.00 91.38 123 GLY A N 1
ATOM 981 C CA . GLY A 1 123 ? 1.478 10.638 -5.874 1.00 91.38 123 GLY A CA 1
ATOM 982 C C . GLY A 1 123 ? 2.997 10.512 -5.749 1.00 91.38 123 GLY A C 1
ATOM 983 O O . GLY A 1 123 ? 3.713 10.662 -6.737 1.00 91.38 123 GLY A O 1
ATOM 984 N N . VAL A 1 124 ? 3.494 10.151 -4.561 1.00 91.81 124 VAL A N 1
ATOM 985 C CA . VAL A 1 124 ? 4.924 9.890 -4.345 1.00 91.81 124 VAL A CA 1
ATOM 986 C C . VAL A 1 124 ? 5.395 8.724 -5.210 1.00 91.81 124 VAL A C 1
ATOM 988 O O . VAL A 1 124 ? 6.347 8.889 -5.965 1.00 91.81 124 VAL A O 1
ATOM 991 N N . VAL A 1 125 ? 4.727 7.569 -5.148 1.00 91.62 125 VAL A N 1
ATOM 992 C CA . VAL A 1 125 ? 5.107 6.369 -5.914 1.00 91.62 125 VAL A CA 1
ATOM 993 C C . VAL A 1 125 ? 5.033 6.607 -7.426 1.00 91.62 125 VAL A C 1
ATOM 995 O O . VAL A 1 125 ? 5.942 6.194 -8.144 1.00 91.62 125 VAL A O 1
ATOM 998 N N . SER A 1 126 ? 4.017 7.326 -7.908 1.00 89.00 126 SER A N 1
ATOM 999 C CA . SER A 1 126 ? 3.821 7.631 -9.332 1.00 89.00 126 SER A CA 1
ATOM 1000 C C . SER A 1 126 ? 4.942 8.484 -9.936 1.00 89.00 126 SER A C 1
ATOM 1002 O O . SER A 1 126 ? 5.175 8.422 -11.142 1.00 89.00 126 SER A O 1
ATOM 1004 N N . ASN A 1 127 ? 5.668 9.260 -9.124 1.00 89.06 127 ASN A N 1
ATOM 1005 C CA . ASN A 1 127 ? 6.840 10.001 -9.599 1.00 89.06 127 ASN A CA 1
ATOM 1006 C C . ASN A 1 127 ? 8.025 9.076 -9.930 1.00 89.06 127 ASN A C 1
ATOM 1008 O O . ASN A 1 127 ? 8.884 9.434 -10.739 1.00 89.06 127 ASN A O 1
ATOM 1012 N N . TYR A 1 128 ? 8.079 7.890 -9.315 1.00 87.94 128 TYR A N 1
ATOM 1013 C CA . TYR A 1 128 ? 9.143 6.902 -9.517 1.00 87.94 128 TYR A CA 1
ATOM 1014 C C . TYR A 1 128 ? 8.721 5.787 -10.486 1.00 87.94 128 TYR A C 1
ATOM 1016 O O . TYR A 1 128 ? 9.528 5.382 -11.323 1.00 87.94 128 TYR A O 1
ATOM 1024 N N . CYS A 1 129 ? 7.459 5.351 -10.416 1.00 81.38 129 CYS A N 1
ATOM 1025 C CA . CYS A 1 129 ? 6.809 4.437 -11.356 1.00 81.38 129 CYS A CA 1
ATOM 1026 C C . CYS A 1 129 ? 5.815 5.202 -12.240 1.00 81.38 129 CYS A C 1
ATOM 1028 O O . CYS A 1 129 ? 4.694 5.482 -11.822 1.00 81.38 129 CYS A O 1
ATOM 1030 N N . ASN A 1 130 ? 6.224 5.520 -13.465 1.00 70.56 130 ASN A N 1
ATOM 1031 C CA . ASN A 1 130 ? 5.340 5.959 -14.550 1.00 70.56 130 ASN A CA 1
ATOM 1032 C C . ASN A 1 130 ? 5.420 4.913 -15.664 1.00 70.56 130 ASN A C 1
ATOM 1034 O O . ASN A 1 130 ? 6.491 4.330 -15.778 1.00 70.56 130 ASN A O 1
ATOM 1038 N N . SER A 1 131 ? 4.384 4.790 -16.503 1.00 63.94 131 SER A N 1
ATOM 1039 C CA . SER A 1 131 ? 4.083 3.775 -17.538 1.00 63.94 131 SER A CA 1
ATOM 1040 C C . SER A 1 131 ? 5.238 3.203 -18.388 1.00 63.94 131 SER A C 1
ATOM 1042 O O . SER A 1 131 ? 5.032 2.251 -19.131 1.00 63.94 131 SER A O 1
ATOM 1044 N N . SER A 1 132 ? 6.434 3.796 -18.360 1.00 62.84 132 SER A N 1
ATOM 1045 C CA . SER A 1 132 ? 7.655 3.322 -19.029 1.00 62.84 132 SER A CA 1
ATOM 1046 C C . SER A 1 132 ? 8.731 2.749 -18.090 1.00 62.84 132 SER A C 1
ATOM 1048 O O . SER A 1 132 ? 9.691 2.147 -18.564 1.00 62.84 132 SER A O 1
ATOM 1050 N N . LYS A 1 133 ? 8.609 2.956 -16.777 1.00 62.12 133 LYS A N 1
ATOM 1051 C CA . LYS A 1 133 ? 9.531 2.522 -15.711 1.00 62.12 133 LYS A CA 1
ATOM 1052 C C . LYS A 1 133 ? 8.906 1.442 -14.824 1.00 62.12 133 LYS A C 1
ATOM 1054 O O . LYS A 1 133 ? 9.630 0.568 -14.354 1.00 62.12 133 LYS A O 1
ATOM 1059 N N . CYS A 1 134 ? 7.592 1.541 -14.624 1.00 65.31 134 CYS A N 1
ATOM 1060 C CA . CYS A 1 134 ? 6.663 0.544 -14.101 1.00 65.31 134 CYS A CA 1
ATOM 1061 C C . CYS A 1 134 ? 5.261 0.897 -14.648 1.00 65.31 134 CYS A C 1
ATOM 1063 O O . CYS A 1 134 ? 4.382 0.027 -14.599 1.00 65.31 134 CYS A O 1
#

Foldseek 3Di:
DVVVVVVVVVVVVVVVVVVCVVVVPPPPVVVVCVVVVVVVVVVVVVVVVVVCVVVVPCPPVVVCVVVVVNPPPPVPDDDPAAAAEDEDAEQCLVVLLVVLVVCLVPPHAYHYHYPHYDPVSCVSNCVSDDPVSD